Protein AF-A0A957Z6K7-F1 (afdb_monomer_lite)

pLDDT: mean 77.25, std 14.81, range [38.34, 92.94]

Foldseek 3Di:
DCVVVLLCQLVVLLVVVVVVLVVCVVVVPDDVNVVLVVCVVVVVCVSNVVSVVVSVVVSVVSNVVSVVVCVVVDCVVVVVVPPD

Sequence (84 aa):
ALNPVFSTIGWLLPAIFAGEVLISIVLSVPSIGPLLLRSTLAQDMYLTGSIVLILSALTIVGSLISDIYLAWADPRIRYGGLSK

Structure (mmCIF, N/CA/C/O backbone):
data_AF-A0A957Z6K7-F1
#
_entry.id   AF-A0A957Z6K7-F1
#
loop_
_atom_site.group_PDB
_atom_site.id
_atom_site.type_symbol
_atom_site.label_atom_id
_atom_site.label_alt_id
_atom_site.label_comp_id
_atom_site.label_asym_id
_atom_site.label_entity_id
_atom_site.label_seq_id
_atom_site.pdbx_PDB_ins_code
_atom_site.Cartn_x
_atom_site.Cartn_y
_atom_site.Cartn_z
_atom_site.occupancy
_atom_site.B_iso_or_equiv
_atom_site.auth_seq_id
_atom_site.auth_comp_id
_atom_site.auth_asym_id
_atom_site.auth_atom_id
_atom_site.pdbx_PDB_model_num
ATOM 1 N N . ALA A 1 1 ? 6.815 -7.398 -30.203 1.00 46.09 1 ALA A N 1
ATOM 2 C CA . ALA A 1 1 ? 5.503 -7.214 -29.547 1.00 46.09 1 ALA A CA 1
ATOM 3 C C . ALA A 1 1 ? 5.539 -7.562 -28.045 1.00 46.09 1 ALA A C 1
ATOM 5 O O . ALA A 1 1 ? 4.506 -7.900 -27.489 1.00 46.09 1 ALA A O 1
ATOM 6 N N . LEU A 1 2 ? 6.697 -7.440 -27.369 1.00 48.91 2 LEU A N 1
ATOM 7 C CA . LEU A 1 2 ? 6.848 -7.730 -25.929 1.00 48.91 2 LEU A CA 1
ATOM 8 C C . LEU A 1 2 ? 6.676 -6.488 -25.028 1.00 48.91 2 LEU A C 1
ATOM 10 O O . LEU A 1 2 ? 6.500 -6.644 -23.824 1.00 48.91 2 LEU A O 1
ATOM 14 N N . ASN A 1 3 ? 6.652 -5.278 -25.611 1.00 56.22 3 ASN A N 1
ATOM 15 C CA . ASN A 1 3 ? 6.448 -4.002 -24.908 1.00 56.22 3 ASN A CA 1
ATOM 16 C C . ASN A 1 3 ? 5.315 -3.998 -23.863 1.00 56.22 3 ASN A C 1
ATOM 18 O O . ASN A 1 3 ? 5.562 -3.553 -22.743 1.00 56.22 3 ASN A O 1
ATOM 22 N N . PRO A 1 4 ? 4.095 -4.494 -24.162 1.00 58.16 4 PRO A N 1
ATOM 23 C CA . PRO A 1 4 ? 3.015 -4.434 -23.183 1.00 58.16 4 PRO A CA 1
ATOM 24 C C . PRO A 1 4 ? 3.206 -5.425 -22.028 1.00 58.16 4 PRO A C 1
ATOM 26 O O . PRO A 1 4 ? 2.795 -5.128 -20.915 1.00 58.16 4 PRO A O 1
ATOM 29 N N . VAL A 1 5 ? 3.874 -6.567 -22.227 1.00 61.91 5 VAL A N 1
ATOM 30 C CA . VAL A 1 5 ? 4.029 -7.584 -21.168 1.00 61.91 5 VAL A CA 1
ATOM 31 C C . VAL A 1 5 ? 4.955 -7.083 -20.059 1.00 61.91 5 VAL A C 1
ATOM 33 O O . VAL A 1 5 ? 4.618 -7.197 -18.884 1.00 61.91 5 VAL A O 1
ATOM 36 N N . PHE A 1 6 ? 6.079 -6.458 -20.415 1.00 59.00 6 PHE A N 1
ATOM 37 C CA . PHE A 1 6 ? 7.026 -5.939 -19.424 1.00 59.00 6 PHE A CA 1
ATOM 38 C C . PHE A 1 6 ? 6.550 -4.658 -18.742 1.00 59.00 6 PHE A C 1
ATOM 40 O O . PHE A 1 6 ? 6.737 -4.516 -17.539 1.00 59.00 6 PHE A O 1
ATOM 47 N N . SER A 1 7 ? 5.845 -3.778 -19.459 1.00 62.88 7 SER A N 1
ATOM 48 C CA . SER A 1 7 ? 5.233 -2.591 -18.846 1.00 62.88 7 SER A CA 1
ATOM 49 C C . SER A 1 7 ? 4.152 -2.967 -17.814 1.00 62.88 7 SER A C 1
ATOM 51 O O . SER A 1 7 ? 3.993 -2.291 -16.800 1.00 62.88 7 SER A O 1
ATOM 53 N N . THR A 1 8 ? 3.460 -4.098 -18.007 1.00 67.38 8 THR A N 1
ATOM 54 C CA . THR A 1 8 ? 2.431 -4.576 -17.065 1.00 67.38 8 THR A CA 1
ATOM 55 C C . THR A 1 8 ? 3.030 -5.218 -15.802 1.00 67.38 8 THR A C 1
ATOM 57 O O . THR A 1 8 ? 2.376 -5.246 -14.760 1.00 67.38 8 THR A O 1
ATOM 60 N N . ILE A 1 9 ? 4.285 -5.688 -15.841 1.00 69.50 9 ILE A N 1
ATOM 61 C CA . ILE A 1 9 ? 4.966 -6.273 -14.669 1.00 69.50 9 ILE A CA 1
ATOM 62 C C . ILE A 1 9 ? 5.221 -5.225 -13.576 1.00 69.50 9 ILE A C 1
ATOM 64 O O . ILE A 1 9 ? 5.086 -5.538 -12.394 1.00 69.50 9 ILE A O 1
ATOM 68 N N . GLY A 1 10 ? 5.475 -3.965 -13.940 1.00 72.31 10 GLY A N 1
ATOM 69 C CA . GLY A 1 10 ? 5.595 -2.870 -12.969 1.00 72.31 10 GLY A CA 1
ATOM 70 C C . GLY A 1 10 ? 4.331 -2.672 -12.119 1.00 72.31 10 GLY A C 1
ATOM 71 O O . GLY A 1 10 ? 4.422 -2.354 -10.936 1.00 72.31 10 GLY A O 1
ATOM 72 N N . TRP A 1 11 ? 3.155 -2.949 -12.690 1.00 71.31 11 TRP A N 1
ATOM 73 C CA . TRP A 1 11 ? 1.858 -2.869 -12.005 1.00 71.31 11 TRP A CA 1
ATOM 74 C C . TRP A 1 11 ? 1.481 -4.138 -11.230 1.00 71.31 11 TRP A C 1
ATOM 76 O O . TRP A 1 11 ? 0.610 -4.093 -10.361 1.00 71.31 11 TRP A O 1
ATOM 86 N N . LEU A 1 12 ? 2.142 -5.267 -11.495 1.00 79.06 12 LEU A N 1
ATOM 87 C CA . LEU A 1 12 ? 1.894 -6.525 -10.786 1.00 79.06 12 LEU A CA 1
ATOM 88 C C . LEU A 1 12 ? 2.332 -6.458 -9.319 1.00 79.06 12 LEU A C 1
ATOM 90 O O . LEU A 1 12 ? 1.656 -7.026 -8.468 1.00 79.06 12 LEU A O 1
ATOM 94 N N . LEU A 1 13 ? 3.408 -5.731 -9.002 1.00 77.31 13 LEU A N 1
ATOM 95 C CA . LEU A 1 13 ? 3.875 -5.543 -7.624 1.00 77.31 13 LEU A CA 1
ATOM 96 C C . LEU A 1 13 ? 2.786 -4.960 -6.703 1.00 77.31 13 LEU A C 1
ATOM 98 O O . LEU A 1 13 ? 2.397 -5.647 -5.757 1.00 77.31 13 LEU A O 1
ATOM 102 N N . PRO A 1 14 ? 2.233 -3.758 -6.962 1.00 75.62 14 PRO A N 1
ATOM 103 C CA . PRO A 1 14 ? 1.161 -3.215 -6.126 1.00 75.62 14 PRO A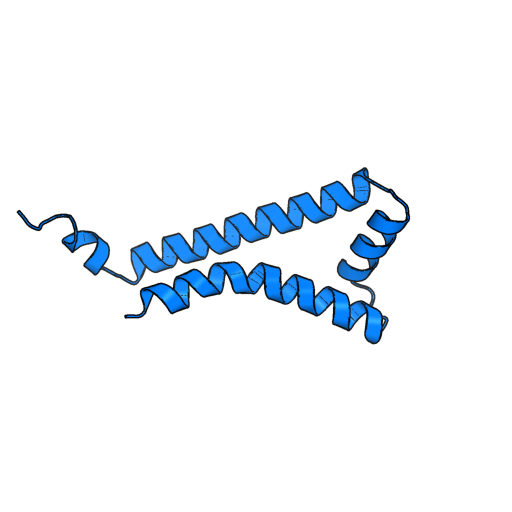 CA 1
ATOM 104 C C . PRO A 1 14 ? -0.109 -4.082 -6.145 1.00 75.62 14 PRO A C 1
ATOM 106 O O . PRO A 1 14 ? -0.785 -4.190 -5.121 1.00 75.62 14 PRO A O 1
ATOM 109 N N . ALA A 1 15 ? -0.414 -4.758 -7.259 1.00 82.00 15 ALA A N 1
ATOM 110 C CA . ALA A 1 15 ? -1.553 -5.675 -7.336 1.00 82.00 15 ALA A CA 1
ATOM 111 C C . ALA A 1 15 ? -1.401 -6.896 -6.406 1.00 82.00 15 ALA A C 1
ATOM 113 O O . ALA A 1 15 ? -2.369 -7.311 -5.768 1.00 82.00 15 ALA A O 1
ATOM 114 N N . ILE A 1 16 ? -0.189 -7.447 -6.282 1.00 83.81 16 ILE A N 1
ATOM 115 C CA . ILE A 1 16 ? 0.106 -8.566 -5.376 1.00 83.81 16 ILE A CA 1
ATOM 116 C C . ILE A 1 16 ? -0.043 -8.133 -3.914 1.00 83.81 16 ILE A C 1
ATOM 118 O O . ILE A 1 16 ? -0.671 -8.852 -3.137 1.00 83.81 16 ILE A O 1
ATOM 122 N N . PHE A 1 17 ? 0.454 -6.947 -3.546 1.00 83.19 17 PHE A N 1
ATOM 123 C CA . PHE A 1 17 ? 0.260 -6.396 -2.197 1.00 83.19 17 PHE A CA 1
ATOM 124 C C . PHE A 1 17 ? -1.227 -6.214 -1.854 1.00 83.19 17 PHE A C 1
ATOM 126 O O . PHE A 1 17 ? -1.658 -6.557 -0.755 1.00 83.19 17 PHE A O 1
ATOM 133 N N . ALA A 1 18 ? -2.043 -5.739 -2.800 1.00 80.69 18 ALA A N 1
ATOM 134 C CA . ALA A 1 18 ? -3.487 -5.618 -2.595 1.00 80.69 18 ALA A CA 1
ATOM 135 C C . ALA A 1 18 ? -4.172 -6.985 -2.381 1.00 80.69 18 ALA A C 1
ATOM 137 O O . ALA A 1 18 ? -5.056 -7.111 -1.533 1.00 80.69 18 ALA A O 1
ATOM 138 N N . GLY A 1 19 ? -3.750 -8.024 -3.112 1.00 85.06 19 GLY A N 1
ATOM 139 C CA . GLY A 1 19 ? -4.244 -9.392 -2.916 1.00 85.06 19 GLY A CA 1
ATOM 140 C C . GLY A 1 19 ? -3.823 -10.000 -1.572 1.00 85.06 19 GLY A C 1
ATOM 141 O O . GLY A 1 19 ? -4.621 -10.665 -0.911 1.00 85.06 19 GLY A O 1
ATOM 142 N N . GLU A 1 20 ? -2.594 -9.725 -1.132 1.00 88.88 20 GLU A N 1
ATOM 143 C CA . GLU A 1 20 ? -2.048 -10.162 0.159 1.00 88.88 20 GLU A CA 1
ATOM 144 C C . GLU A 1 20 ? -2.836 -9.592 1.348 1.00 88.88 20 GLU A C 1
ATOM 146 O O . GLU A 1 20 ? -3.115 -10.317 2.307 1.00 88.88 20 GLU A O 1
ATOM 151 N N . VAL A 1 21 ? -3.299 -8.341 1.261 1.00 86.25 21 VAL A N 1
ATOM 152 C CA . VAL A 1 21 ? -4.173 -7.724 2.276 1.00 86.25 21 VAL A CA 1
ATOM 153 C C . VAL A 1 21 ? -5.468 -8.521 2.465 1.00 86.25 21 VAL A C 1
ATOM 155 O O . VAL A 1 21 ? -5.884 -8.770 3.593 1.00 86.25 21 VAL A O 1
ATOM 158 N N . LEU A 1 22 ? -6.112 -8.966 1.385 1.00 87.06 22 LEU A N 1
ATOM 159 C CA . LEU A 1 22 ? -7.350 -9.747 1.491 1.00 87.06 22 LEU A CA 1
ATOM 160 C C . LEU A 1 22 ? -7.101 -11.126 2.108 1.00 87.06 22 LEU A C 1
ATOM 162 O O . LEU A 1 22 ? -7.844 -11.561 2.989 1.00 87.06 22 LEU A O 1
ATOM 166 N N . ILE A 1 23 ? -6.039 -11.805 1.672 1.00 89.31 23 ILE A N 1
ATOM 167 C CA . ILE A 1 23 ? -5.696 -13.149 2.149 1.00 89.31 23 ILE A CA 1
ATOM 168 C C . ILE A 1 23 ? -5.327 -13.120 3.635 1.00 89.31 23 ILE A C 1
ATOM 170 O O . ILE A 1 23 ? -5.770 -13.978 4.394 1.00 89.31 23 ILE A O 1
ATOM 174 N N . SER A 1 24 ? -4.556 -12.124 4.069 1.00 89.06 24 SER A N 1
ATOM 175 C CA . SER A 1 24 ? -4.166 -11.962 5.475 1.00 89.06 24 SER A CA 1
ATOM 176 C C . SER A 1 24 ? -5.352 -11.659 6.393 1.00 89.06 24 SER A C 1
ATOM 178 O O . SER A 1 24 ? -5.383 -12.162 7.516 1.00 89.06 24 SER A O 1
ATOM 180 N N . ILE A 1 25 ? -6.365 -10.927 5.916 1.00 85.31 25 ILE A N 1
ATOM 181 C CA . ILE A 1 25 ? -7.621 -10.719 6.653 1.00 85.31 25 ILE A CA 1
ATOM 182 C C . ILE A 1 25 ? -8.392 -12.037 6.801 1.00 85.31 25 ILE A C 1
ATOM 184 O O . ILE A 1 25 ? -8.847 -12.354 7.898 1.00 85.31 25 ILE A O 1
ATOM 188 N N . VAL A 1 26 ? -8.529 -12.815 5.722 1.00 88.06 26 VAL A N 1
ATOM 189 C CA . VAL A 1 26 ? -9.302 -14.072 5.728 1.00 88.06 26 VAL A CA 1
ATOM 190 C C . VAL A 1 26 ? -8.607 -15.167 6.540 1.00 88.06 26 VAL A C 1
ATOM 192 O O . VAL A 1 26 ? -9.254 -15.858 7.322 1.00 88.06 26 VAL A O 1
ATOM 195 N N . LEU A 1 27 ? -7.293 -15.327 6.376 1.00 90.44 27 LEU A N 1
ATOM 196 C CA . LEU A 1 27 ? -6.502 -16.349 7.071 1.00 90.44 27 LEU A CA 1
ATOM 197 C C . LEU A 1 27 ? -6.041 -15.909 8.468 1.00 90.44 27 LEU A C 1
ATOM 199 O O . LEU A 1 27 ? -5.376 -16.676 9.160 1.00 90.44 27 LEU A O 1
ATOM 203 N N . SER A 1 28 ? -6.372 -14.684 8.884 1.00 85.25 28 SER A N 1
ATOM 204 C CA . SER A 1 28 ? -5.940 -14.089 10.151 1.00 85.25 28 SER A CA 1
ATOM 205 C C . SER A 1 28 ? -4.413 -14.127 10.352 1.00 85.25 28 SER A C 1
ATOM 207 O O . SER A 1 28 ? -3.922 -14.244 11.478 1.00 85.25 28 SER A O 1
ATOM 209 N N . VAL A 1 29 ? -3.663 -14.029 9.249 1.00 89.25 29 VAL A N 1
ATOM 210 C CA . VAL A 1 29 ? -2.195 -14.029 9.241 1.00 89.25 29 VAL A CA 1
ATOM 211 C C . VAL A 1 29 ? -1.702 -12.633 9.635 1.00 89.25 29 VAL A C 1
ATOM 213 O O . VAL A 1 29 ? -2.166 -11.645 9.060 1.00 89.25 29 VAL A O 1
ATOM 216 N N . PRO A 1 30 ? -0.763 -12.512 10.593 1.00 82.06 30 PRO A N 1
ATOM 217 C CA . PRO A 1 30 ? -0.218 -11.219 10.985 1.00 82.06 30 PRO A CA 1
ATOM 218 C C . PRO A 1 30 ? 0.666 -10.658 9.865 1.00 82.06 30 PRO A C 1
ATOM 220 O O . PRO A 1 30 ? 1.812 -11.071 9.699 1.00 82.06 30 PRO A O 1
ATOM 223 N N . SER A 1 31 ? 0.128 -9.712 9.097 1.00 87.44 31 SER A N 1
ATOM 224 C CA . SER A 1 31 ? 0.852 -9.006 8.038 1.00 87.44 31 SER A CA 1
ATOM 225 C C . SER A 1 31 ? 0.615 -7.491 8.080 1.00 87.44 31 SER A C 1
ATOM 227 O O . SER A 1 31 ? -0.094 -6.972 8.948 1.00 87.44 31 SER A O 1
ATOM 229 N N . ILE A 1 32 ? 1.245 -6.763 7.153 1.00 84.88 32 ILE A N 1
ATOM 230 C CA . ILE A 1 32 ? 1.164 -5.297 7.057 1.00 84.88 32 ILE A CA 1
ATOM 231 C C . ILE A 1 32 ? -0.207 -4.861 6.507 1.00 84.88 32 ILE A C 1
ATOM 233 O O . ILE A 1 32 ? -0.691 -3.781 6.843 1.00 84.88 32 ILE A O 1
ATOM 237 N N . GLY A 1 33 ? -0.879 -5.710 5.722 1.00 84.56 33 GLY A N 1
ATOM 238 C CA . GLY A 1 33 ? -2.169 -5.399 5.101 1.00 84.56 33 GLY A CA 1
ATOM 239 C C . GLY A 1 33 ? -3.312 -5.128 6.092 1.00 84.56 33 GLY A C 1
ATOM 240 O O . GLY A 1 33 ? -3.909 -4.049 6.045 1.00 84.56 33 GLY A O 1
ATOM 241 N N . PRO A 1 34 ? -3.610 -6.036 7.041 1.00 85.56 34 PRO A N 1
ATOM 242 C CA . PRO A 1 34 ? -4.628 -5.818 8.066 1.00 85.56 34 PRO A CA 1
ATOM 243 C C . PRO A 1 34 ? -4.264 -4.655 8.993 1.00 85.56 34 PRO A C 1
ATOM 245 O O . PRO A 1 34 ? -5.149 -3.981 9.516 1.00 85.56 34 PRO A O 1
ATOM 248 N N . LEU A 1 35 ? -2.964 -4.410 9.183 1.00 87.19 35 LEU A N 1
ATOM 249 C CA . LEU A 1 35 ? -2.428 -3.280 9.939 1.00 87.19 35 LEU A CA 1
ATOM 250 C C . LEU A 1 35 ? -2.770 -1.945 9.267 1.00 87.19 35 LEU A C 1
ATOM 252 O O . LEU A 1 35 ? -3.279 -1.055 9.941 1.00 87.19 35 LEU A O 1
ATOM 256 N N . LEU A 1 36 ? -2.589 -1.845 7.947 1.00 87.06 36 LEU A N 1
ATOM 257 C CA . LEU A 1 36 ? -2.962 -0.682 7.133 1.00 87.06 36 LEU A CA 1
ATOM 258 C C . LEU A 1 36 ? -4.483 -0.446 7.161 1.00 87.06 36 LEU A C 1
ATOM 260 O O . LEU A 1 36 ? -4.950 0.680 7.343 1.00 87.06 36 LEU A O 1
ATOM 264 N N . LEU A 1 3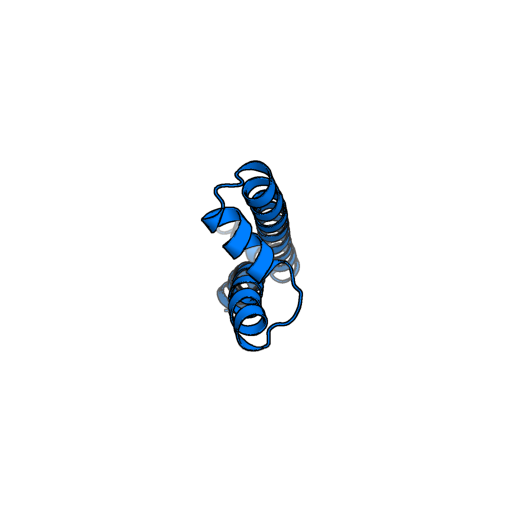7 ? -5.281 -1.513 7.047 1.00 86.44 37 LEU A N 1
ATOM 265 C CA . LEU A 1 37 ? -6.739 -1.409 7.143 1.00 86.44 37 LEU A CA 1
ATOM 266 C C . LEU A 1 37 ? -7.170 -0.890 8.522 1.00 86.44 37 LEU A C 1
ATOM 268 O O . LEU A 1 37 ? -7.974 0.037 8.619 1.00 86.44 37 LEU A O 1
ATOM 272 N N . ARG A 1 38 ? -6.615 -1.456 9.597 1.00 87.56 38 ARG A N 1
ATOM 273 C CA . ARG A 1 38 ? -6.923 -1.042 10.972 1.00 87.56 38 ARG A CA 1
ATOM 274 C C . ARG A 1 38 ? -6.454 0.378 11.268 1.00 87.56 38 ARG A C 1
ATOM 276 O O . ARG A 1 38 ? -7.199 1.109 11.905 1.00 87.56 38 ARG A O 1
ATOM 283 N N . SER A 1 39 ? -5.277 0.785 10.794 1.00 89.00 39 SER A N 1
ATOM 284 C CA . SER A 1 39 ? -4.769 2.149 10.985 1.00 89.00 39 SER A CA 1
ATOM 285 C C . SER A 1 39 ? -5.628 3.181 10.258 1.00 89.00 39 SER A C 1
ATOM 287 O O . SER A 1 39 ? -5.903 4.245 10.805 1.00 89.00 39 SER A O 1
ATOM 289 N N . THR A 1 40 ? -6.127 2.836 9.068 1.00 88.69 40 THR A N 1
ATOM 290 C CA . THR A 1 40 ? -7.045 3.690 8.303 1.00 88.69 40 THR A CA 1
ATOM 291 C C . THR A 1 40 ? -8.388 3.829 9.020 1.00 88.69 40 THR A C 1
ATOM 293 O O . THR A 1 40 ? -8.904 4.936 9.159 1.00 88.69 40 THR A O 1
ATOM 296 N N . LEU A 1 41 ? -8.938 2.720 9.531 1.00 91.56 41 LEU A N 1
ATOM 297 C CA . LEU A 1 41 ? -10.188 2.719 10.300 1.00 91.56 41 LEU A CA 1
ATOM 298 C C . LEU A 1 41 ? -10.057 3.451 11.643 1.00 91.56 41 LEU A C 1
ATOM 300 O O . LEU A 1 41 ? -10.994 4.119 12.068 1.00 91.56 41 LEU A O 1
ATOM 304 N N . ALA A 1 42 ? -8.896 3.356 12.291 1.00 92.94 42 ALA A N 1
ATOM 305 C CA . ALA A 1 42 ? -8.576 4.066 13.526 1.00 92.94 42 ALA A CA 1
ATOM 306 C C . ALA A 1 42 ? -8.182 5.539 13.300 1.00 92.94 42 ALA A C 1
ATOM 308 O O . ALA A 1 42 ? -7.841 6.225 14.260 1.00 92.94 42 ALA A O 1
ATOM 309 N N . GLN A 1 43 ? -8.210 6.018 12.049 1.00 90.25 43 GLN A N 1
ATOM 310 C CA . GLN A 1 43 ? -7.759 7.354 11.643 1.00 90.25 43 GLN A CA 1
ATOM 311 C C . GLN A 1 43 ? -6.329 7.702 12.095 1.00 90.25 43 GLN A C 1
ATOM 313 O O . GLN A 1 43 ? -5.982 8.872 12.258 1.00 90.25 43 GLN 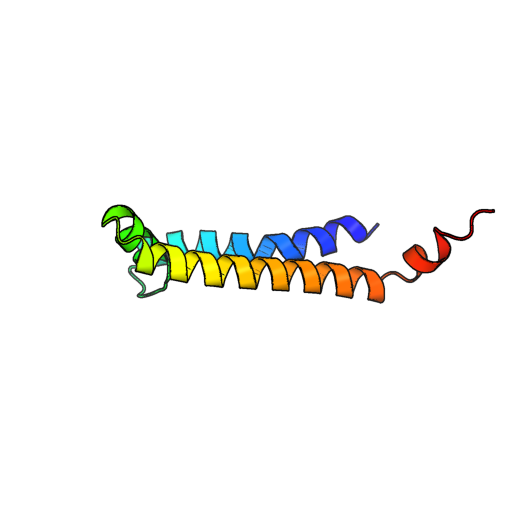A O 1
ATOM 318 N N . ASP A 1 44 ? -5.464 6.699 12.252 1.00 91.94 44 ASP A N 1
ATOM 319 C CA . ASP A 1 44 ? -4.047 6.917 12.518 1.00 91.94 44 ASP A CA 1
ATOM 320 C C . ASP A 1 44 ? -3.343 7.284 11.208 1.00 91.94 44 ASP A C 1
ATOM 322 O O . ASP A 1 44 ? -2.909 6.432 10.422 1.00 91.94 44 ASP A O 1
ATOM 326 N N . MET A 1 45 ? -3.280 8.589 10.948 1.00 91.31 45 MET A N 1
ATOM 327 C CA . MET A 1 45 ? -2.743 9.128 9.703 1.00 91.31 45 MET A CA 1
ATOM 328 C C . MET A 1 45 ? -1.216 9.005 9.617 1.00 91.31 45 MET A C 1
ATOM 330 O O . MET A 1 45 ? -0.676 8.935 8.514 1.00 91.31 45 MET A O 1
ATOM 334 N N . TYR A 1 46 ? -0.519 8.909 10.754 1.00 92.56 46 TYR A N 1
ATOM 335 C CA . TYR A 1 46 ? 0.930 8.703 10.787 1.00 92.56 46 TYR A CA 1
ATOM 336 C C . TYR A 1 46 ? 1.287 7.267 10.403 1.00 92.56 46 TYR A C 1
ATOM 338 O O . TYR A 1 46 ? 2.121 7.044 9.519 1.00 92.56 46 TYR A O 1
ATOM 346 N N . LEU A 1 47 ? 0.620 6.285 11.014 1.00 90.81 47 LEU A N 1
ATOM 347 C CA . LEU A 1 47 ? 0.841 4.877 10.699 1.00 90.81 47 LEU A CA 1
ATOM 348 C C . LEU A 1 47 ? 0.382 4.559 9.272 1.00 90.81 47 LEU A C 1
ATOM 350 O O . LEU A 1 47 ? 1.141 3.993 8.489 1.00 90.81 47 LEU A O 1
ATOM 354 N N . THR A 1 48 ? -0.815 5.008 8.891 1.00 92.62 48 THR A N 1
ATOM 355 C CA . THR A 1 48 ? -1.334 4.803 7.530 1.00 92.62 48 THR A CA 1
ATOM 356 C C . THR A 1 48 ? -0.439 5.479 6.492 1.00 92.62 48 THR A C 1
ATOM 358 O O . THR A 1 48 ? -0.052 4.856 5.505 1.00 92.62 48 THR A O 1
ATOM 361 N N . GLY A 1 49 ? -0.051 6.736 6.732 1.00 91.94 49 GLY A N 1
ATOM 362 C CA . GLY A 1 49 ? 0.786 7.504 5.815 1.00 91.94 49 GLY A CA 1
ATOM 363 C C . GLY A 1 49 ? 2.178 6.903 5.623 1.00 91.94 49 GLY A C 1
ATOM 364 O O . GLY A 1 49 ? 2.659 6.841 4.495 1.00 91.94 49 GLY A O 1
ATOM 365 N N . SER A 1 50 ? 2.810 6.407 6.691 1.00 92.94 50 SER A N 1
ATOM 366 C CA . SER A 1 50 ? 4.126 5.759 6.591 1.00 92.94 50 SER A CA 1
ATOM 367 C C . SER A 1 50 ? 4.084 4.461 5.775 1.00 92.94 50 SER A C 1
ATOM 369 O O . SER A 1 50 ? 4.929 4.266 4.900 1.00 92.94 50 SER A O 1
ATOM 371 N N . ILE A 1 51 ? 3.070 3.613 5.984 1.00 89.50 51 ILE A N 1
ATOM 372 C CA . ILE A 1 51 ? 2.894 2.375 5.212 1.00 89.50 51 ILE A CA 1
ATOM 373 C C . ILE A 1 51 ? 2.633 2.696 3.734 1.00 89.50 51 ILE A C 1
ATOM 375 O O . ILE A 1 51 ? 3.263 2.113 2.850 1.00 89.50 51 ILE A O 1
ATOM 379 N N . VAL A 1 52 ? 1.748 3.659 3.456 1.00 90.38 52 VAL A N 1
ATOM 380 C CA . VAL A 1 52 ? 1.449 4.103 2.087 1.00 90.38 52 VAL A CA 1
ATOM 381 C C . VAL A 1 52 ? 2.689 4.684 1.414 1.00 90.38 52 VAL A C 1
ATOM 383 O O . VAL A 1 52 ? 2.941 4.361 0.257 1.00 90.38 52 VAL A O 1
ATOM 386 N N . LEU A 1 53 ? 3.501 5.483 2.111 1.00 92.81 53 LEU A N 1
ATOM 387 C CA . LEU A 1 53 ? 4.743 6.029 1.557 1.00 92.81 53 LEU A CA 1
ATOM 388 C C . LEU A 1 53 ? 5.716 4.929 1.133 1.00 92.81 53 LEU A C 1
ATOM 390 O O . LEU A 1 53 ? 6.256 4.990 0.030 1.00 92.81 53 LEU A O 1
ATOM 394 N N . ILE A 1 54 ? 5.909 3.912 1.976 1.00 90.50 54 ILE A N 1
ATOM 395 C CA . ILE A 1 54 ? 6.790 2.778 1.672 1.00 90.50 54 ILE A CA 1
ATOM 396 C C . ILE A 1 54 ? 6.266 2.002 0.458 1.00 90.50 54 ILE A C 1
ATOM 398 O O . ILE A 1 54 ? 7.029 1.732 -0.469 1.00 90.50 54 ILE A O 1
ATOM 402 N N . LEU A 1 55 ? 4.967 1.691 0.422 1.00 87.00 55 LEU A N 1
ATOM 403 C CA . LEU A 1 55 ? 4.341 0.996 -0.709 1.00 87.00 55 LEU A CA 1
ATOM 404 C C . LEU A 1 55 ? 4.433 1.807 -2.008 1.00 87.00 55 LEU A C 1
ATOM 406 O O . LEU A 1 55 ? 4.717 1.253 -3.071 1.00 87.00 55 LEU A O 1
ATOM 410 N N . SER A 1 56 ? 4.241 3.123 -1.924 1.00 88.44 56 SER A N 1
ATOM 411 C CA . SER A 1 56 ? 4.343 4.038 -3.065 1.00 88.44 56 SER A CA 1
ATOM 412 C C . SER A 1 56 ? 5.771 4.097 -3.596 1.00 88.44 56 SER A C 1
ATOM 414 O O . SER A 1 56 ? 5.988 3.966 -4.798 1.00 88.44 56 SER A O 1
ATOM 416 N N . ALA A 1 57 ? 6.758 4.229 -2.707 1.00 90.31 57 ALA A N 1
ATOM 417 C CA . ALA A 1 57 ? 8.168 4.218 -3.076 1.00 90.31 57 ALA A CA 1
ATOM 418 C C . ALA A 1 57 ? 8.564 2.886 -3.729 1.00 90.31 57 ALA A C 1
ATOM 420 O O . ALA A 1 57 ? 9.206 2.885 -4.777 1.00 90.31 57 ALA A O 1
ATOM 421 N N . LEU A 1 58 ? 8.124 1.755 -3.168 1.00 85.69 58 LEU A N 1
ATOM 422 C CA . LEU A 1 58 ? 8.368 0.432 -3.740 1.00 85.69 58 LEU A CA 1
ATOM 423 C C . LEU A 1 58 ? 7.719 0.275 -5.120 1.00 85.69 58 LEU A C 1
ATOM 425 O O . LEU A 1 58 ? 8.324 -0.299 -6.021 1.00 85.69 58 LEU A O 1
ATOM 429 N N . THR A 1 59 ? 6.517 0.822 -5.304 1.00 84.94 59 THR A N 1
ATOM 430 C CA . THR A 1 59 ? 5.811 0.807 -6.592 1.00 84.94 59 THR A CA 1
ATOM 431 C C . THR A 1 59 ? 6.563 1.613 -7.646 1.00 84.94 59 THR A C 1
ATOM 433 O O . THR A 1 59 ? 6.777 1.116 -8.747 1.00 84.94 59 THR A O 1
ATOM 436 N N . ILE A 1 60 ? 7.030 2.817 -7.299 1.00 87.44 60 ILE A N 1
ATOM 437 C CA . ILE A 1 60 ? 7.828 3.668 -8.196 1.00 87.44 60 ILE A CA 1
ATOM 438 C C . ILE A 1 60 ? 9.146 2.979 -8.566 1.00 87.44 60 ILE A C 1
ATOM 440 O O . ILE A 1 60 ? 9.562 3.002 -9.722 1.00 87.44 60 ILE A O 1
ATOM 444 N N . VAL A 1 61 ? 9.801 2.331 -7.601 1.00 86.81 61 VAL A N 1
ATOM 445 C CA . VAL A 1 61 ? 11.019 1.552 -7.857 1.00 86.81 61 VAL A CA 1
ATOM 446 C C . VAL A 1 61 ? 10.717 0.361 -8.773 1.00 86.81 61 VAL A C 1
ATOM 448 O O . VAL A 1 61 ? 11.451 0.130 -9.729 1.00 86.81 61 VAL A O 1
ATOM 451 N N . GLY A 1 62 ? 9.620 -0.363 -8.543 1.00 82.19 62 GLY A N 1
ATOM 452 C CA . GLY A 1 62 ? 9.191 -1.484 -9.382 1.00 82.19 62 GLY A CA 1
ATOM 453 C C . GLY A 1 62 ? 8.858 -1.079 -10.821 1.00 82.19 62 GLY A C 1
ATOM 454 O O . GLY A 1 62 ? 9.247 -1.776 -11.763 1.00 82.19 62 GLY A O 1
ATOM 455 N N . SER A 1 63 ? 8.198 0.068 -11.010 1.00 79.94 63 SER A N 1
ATOM 456 C CA . SER A 1 63 ? 7.925 0.610 -12.344 1.00 79.94 63 SER A CA 1
ATOM 457 C C . SER A 1 63 ? 9.204 1.090 -13.031 1.00 79.94 63 SER A C 1
ATOM 459 O O . SER A 1 63 ? 9.429 0.743 -14.185 1.00 79.94 63 SER A O 1
ATOM 461 N N . LEU A 1 64 ? 10.100 1.779 -12.312 1.00 82.81 64 LEU A N 1
ATOM 462 C CA . LEU A 1 64 ? 11.405 2.194 -12.843 1.00 82.81 64 LEU A CA 1
ATOM 463 C C . LEU A 1 64 ? 12.259 1.001 -13.280 1.00 82.81 64 LEU A C 1
ATOM 465 O O . LEU A 1 64 ? 12.897 1.052 -14.328 1.00 82.81 64 LEU A O 1
ATOM 469 N N . ILE A 1 65 ? 12.265 -0.087 -12.505 1.00 81.44 65 ILE A N 1
ATOM 470 C CA . ILE A 1 65 ? 12.972 -1.318 -12.879 1.00 81.44 65 ILE A CA 1
ATOM 471 C C . ILE A 1 65 ? 12.371 -1.916 -14.157 1.00 81.44 65 ILE A C 1
ATOM 473 O O . ILE A 1 65 ? 13.131 -2.330 -15.033 1.00 81.44 65 ILE A O 1
ATOM 477 N N . SER A 1 66 ? 11.038 -1.932 -14.300 1.00 77.00 66 SER A N 1
ATOM 478 C CA . SER A 1 66 ? 10.394 -2.380 -15.547 1.00 77.00 66 SER A CA 1
ATOM 479 C C . SER A 1 66 ? 10.799 -1.524 -16.744 1.00 77.00 66 SER A C 1
ATOM 481 O O . SER A 1 66 ? 11.120 -2.076 -17.796 1.00 77.00 66 SER A O 1
ATOM 483 N N . ASP A 1 67 ? 10.853 -0.202 -16.578 1.00 77.31 67 ASP A N 1
ATOM 484 C CA . ASP A 1 67 ? 11.237 0.727 -17.644 1.00 77.31 67 ASP A CA 1
ATOM 485 C C . ASP A 1 67 ? 12.715 0.567 -18.044 1.00 77.31 67 ASP A C 1
ATOM 487 O O . ASP A 1 67 ? 13.042 0.529 -19.232 1.00 77.31 67 ASP A O 1
ATOM 491 N N . ILE A 1 68 ? 13.618 0.399 -17.068 1.00 77.62 68 ILE A N 1
ATOM 492 C CA . ILE A 1 68 ? 15.049 0.146 -17.314 1.00 77.62 68 ILE A CA 1
ATOM 493 C C . ILE A 1 68 ? 15.245 -1.198 -18.019 1.00 77.62 68 ILE A C 1
ATOM 495 O O . ILE A 1 68 ? 16.022 -1.291 -18.971 1.00 77.62 68 ILE A O 1
ATOM 499 N N . TYR A 1 69 ? 14.539 -2.241 -17.579 1.00 72.25 69 TYR A N 1
ATOM 500 C CA . TYR A 1 69 ? 14.625 -3.556 -18.204 1.00 72.25 69 TYR A CA 1
ATOM 501 C C . TYR A 1 69 ? 14.104 -3.527 -19.645 1.00 72.25 69 TYR A C 1
ATOM 503 O O . TYR A 1 69 ? 14.730 -4.109 -20.525 1.00 72.25 69 TYR A O 1
ATOM 511 N N . LEU A 1 70 ? 13.023 -2.790 -19.919 1.00 68.06 70 LEU A N 1
ATOM 512 C CA . LEU A 1 70 ? 12.536 -2.525 -21.277 1.00 68.06 70 LEU A CA 1
ATOM 513 C C . LEU A 1 70 ? 13.580 -1.809 -22.143 1.00 68.06 70 LEU A C 1
ATOM 515 O O . LEU A 1 70 ? 13.819 -2.220 -23.278 1.00 68.06 70 LEU A O 1
ATOM 519 N N . ALA A 1 71 ? 14.242 -0.783 -21.603 1.00 66.06 71 ALA A N 1
ATOM 520 C CA . ALA A 1 71 ? 15.304 -0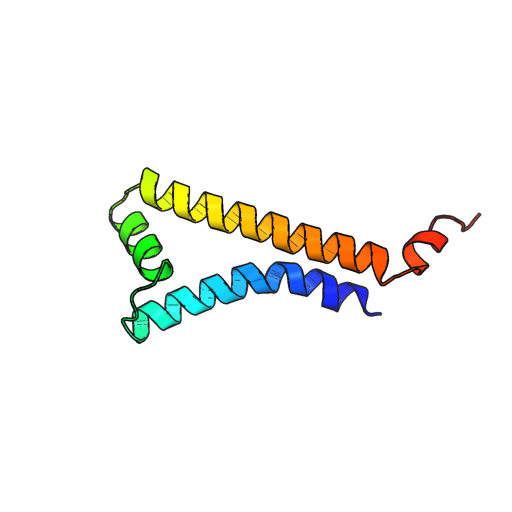.062 -22.302 1.00 66.06 71 ALA A CA 1
ATOM 521 C C . ALA A 1 71 ? 16.520 -0.951 -22.634 1.00 66.06 71 ALA A C 1
ATOM 523 O O . ALA A 1 71 ? 17.218 -0.696 -23.616 1.00 66.06 71 ALA A O 1
ATOM 524 N N . TRP A 1 72 ? 16.774 -1.992 -21.833 1.00 64.06 72 TRP A N 1
ATOM 525 C CA . TRP A 1 72 ? 17.883 -2.932 -22.027 1.00 64.06 72 TRP A CA 1
ATOM 526 C C . TRP A 1 72 ? 17.520 -4.129 -22.916 1.00 64.06 72 TRP A C 1
ATOM 528 O O . TRP A 1 72 ? 18.324 -4.552 -23.745 1.00 64.06 72 TRP A O 1
ATOM 538 N N . ALA A 1 73 ? 16.311 -4.671 -22.760 1.00 61.81 73 ALA A N 1
ATOM 539 C CA . ALA A 1 73 ? 15.829 -5.842 -23.487 1.00 61.81 73 ALA A CA 1
ATOM 540 C C . ALA A 1 73 ? 15.441 -5.529 -24.940 1.00 61.81 73 ALA A C 1
ATOM 542 O O . ALA A 1 73 ? 15.440 -6.441 -25.769 1.00 61.81 73 ALA A O 1
ATOM 543 N N . ASP A 1 74 ? 15.130 -4.269 -25.269 1.00 57.03 74 ASP A N 1
ATOM 544 C CA . ASP A 1 74 ? 14.687 -3.893 -26.611 1.00 57.03 74 ASP A C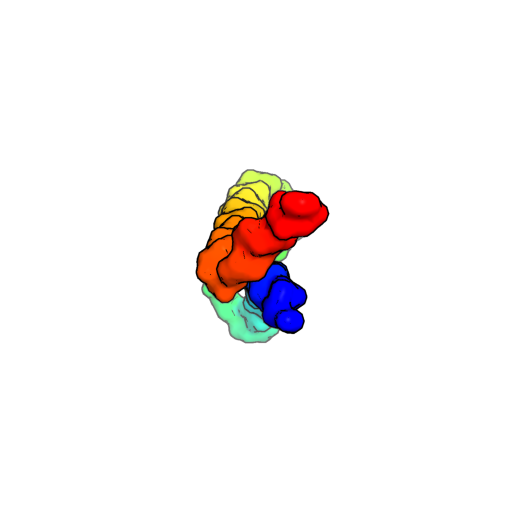A 1
ATOM 545 C C . ASP A 1 74 ? 15.691 -2.954 -27.327 1.00 57.03 74 ASP A C 1
ATOM 547 O O . ASP A 1 74 ? 15.584 -1.725 -27.252 1.00 57.03 74 ASP A O 1
ATOM 551 N N . PRO A 1 75 ? 16.657 -3.488 -28.112 1.00 53.69 75 PRO A N 1
ATOM 552 C CA . PRO A 1 75 ? 17.557 -2.676 -28.938 1.00 53.69 75 PRO A CA 1
ATOM 553 C C . PRO A 1 75 ? 16.825 -1.896 -30.050 1.00 53.69 75 PRO A C 1
ATOM 555 O O . PRO A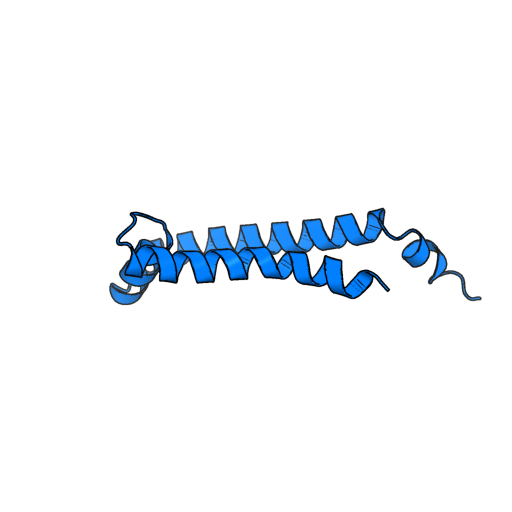 1 75 ? 17.443 -1.074 -30.725 1.00 53.69 75 PRO A O 1
ATOM 558 N N . ARG A 1 76 ? 15.510 -2.099 -30.251 1.00 56.19 76 ARG A N 1
ATOM 559 C CA . ARG A 1 76 ? 14.688 -1.359 -31.230 1.00 56.19 76 ARG A CA 1
ATOM 560 C C . ARG A 1 76 ? 14.343 0.071 -30.810 1.00 56.19 76 ARG A C 1
ATOM 562 O O . ARG A 1 76 ? 14.173 0.906 -31.697 1.00 56.19 76 ARG A O 1
ATOM 569 N N . ILE A 1 77 ? 14.309 0.398 -29.513 1.00 54.84 77 ILE A N 1
ATOM 570 C CA . ILE A 1 77 ? 14.096 1.791 -29.054 1.00 54.84 77 ILE A CA 1
ATOM 571 C C . ILE A 1 77 ? 15.283 2.677 -29.481 1.00 54.84 77 ILE A C 1
ATOM 573 O O . ILE A 1 77 ? 15.123 3.868 -29.733 1.00 54.84 77 ILE A O 1
ATOM 577 N N . ARG A 1 78 ? 16.464 2.075 -29.692 1.00 53.12 78 ARG A N 1
ATOM 578 C CA . ARG A 1 78 ? 17.651 2.751 -30.234 1.00 53.12 78 ARG A CA 1
ATOM 579 C C . ARG A 1 78 ? 17.566 3.059 -31.738 1.00 53.12 78 ARG A C 1
ATOM 581 O O . ARG A 1 78 ? 18.214 4.001 -32.180 1.00 53.12 78 ARG A O 1
ATOM 588 N N . TYR A 1 79 ? 16.762 2.323 -32.514 1.00 50.19 79 TYR A N 1
ATOM 589 C CA . TYR A 1 79 ? 16.589 2.538 -33.964 1.00 50.19 79 TYR A CA 1
ATOM 590 C C . TYR A 1 79 ? 15.309 3.304 -34.337 1.00 50.19 79 TYR A C 1
ATOM 592 O O . TYR A 1 79 ? 15.216 3.826 -35.443 1.00 50.19 79 TYR A O 1
ATOM 600 N N . GLY A 1 80 ? 14.345 3.443 -33.421 1.00 48.69 80 GLY A N 1
ATOM 601 C CA . GLY A 1 80 ? 13.136 4.251 -33.643 1.00 48.69 80 GLY A CA 1
ATOM 602 C C . GLY A 1 80 ? 13.380 5.765 -33.736 1.00 48.69 80 GLY A C 1
ATOM 603 O O . GLY A 1 80 ? 12.492 6.493 -34.166 1.00 48.69 80 GLY A O 1
ATOM 604 N N . GLY A 1 81 ? 14.577 6.239 -33.365 1.00 51.81 81 GLY A N 1
ATOM 605 C CA . GLY A 1 81 ? 15.011 7.635 -33.516 1.00 51.81 81 GLY A CA 1
ATOM 606 C C . GLY A 1 81 ? 15.778 7.944 -34.811 1.00 51.81 81 GLY A C 1
ATOM 607 O O . GLY A 1 81 ? 16.122 9.098 -35.037 1.00 51.81 81 GLY A O 1
ATOM 608 N N . LEU A 1 82 ? 16.049 6.945 -35.660 1.00 52.41 82 LEU A N 1
ATOM 609 C CA . LEU A 1 82 ? 16.797 7.093 -36.919 1.00 52.41 82 LEU A CA 1
ATOM 610 C C . LEU A 1 82 ? 15.949 6.637 -38.115 1.00 52.41 82 LEU A C 1
ATOM 612 O O . LEU A 1 82 ? 16.348 5.787 -38.903 1.00 52.41 82 LEU A O 1
ATOM 616 N N . SER A 1 83 ? 14.755 7.215 -38.242 1.00 39.81 83 SER A N 1
ATOM 617 C CA . SER A 1 83 ? 14.035 7.261 -39.517 1.00 39.81 83 SER A CA 1
ATOM 618 C C . SER A 1 83 ? 13.933 8.708 -39.993 1.00 39.81 83 SER A C 1
ATOM 620 O O . SER A 1 83 ? 12.846 9.281 -40.087 1.00 39.81 83 SER A O 1
ATOM 622 N N . LYS A 1 84 ? 15.097 9.282 -40.283 1.00 38.34 84 LYS A N 1
ATOM 623 C CA . LYS A 1 84 ? 15.341 10.095 -41.472 1.00 38.34 84 LYS A CA 1
ATOM 624 C C . LYS A 1 84 ? 16.742 9.786 -41.972 1.00 38.34 84 LYS A C 1
ATOM 626 O O . LYS A 1 84 ? 17.632 9.646 -41.106 1.00 38.34 84 LYS A O 1
#

Secondary structure (DSSP, 8-state):
--HHHHHHHHHHHHHHHHHHHHHHHHTT---HHHHHHHHHHTT-HHHHHHHHHHHHHHHHHHHHHHHHHHHHH-TTTTTTT---

Radius of gyration: 18.07 Å; chains: 1; bounding box: 28×26×55 Å